Protein AF-A0A0S4KF85-F1 (afdb_monomer_lite)

Radius of gyration: 30.68 Å; chains: 1; bounding box: 67×36×88 Å

Structure (mmCIF, N/CA/C/O backbone):
data_AF-A0A0S4KF85-F1
#
_entry.id   AF-A0A0S4KF85-F1
#
loop_
_atom_site.group_PDB
_atom_site.id
_atom_site.type_symbol
_atom_site.label_atom_id
_atom_site.label_alt_id
_atom_site.label_comp_id
_atom_site.label_asym_id
_atom_site.label_entity_id
_atom_site.label_seq_id
_atom_site.pdbx_PDB_ins_code
_atom_site.Cartn_x
_atom_site.Cartn_y
_atom_site.Cartn_z
_atom_site.occupancy
_atom_site.B_iso_or_equiv
_atom_site.auth_seq_id
_atom_site.auth_comp_id
_atom_site.auth_asym_id
_atom_site.auth_atom_id
_atom_site.pdbx_PDB_model_num
ATOM 1 N N . MET A 1 1 ? 12.797 -5.123 -48.289 1.00 37.22 1 MET A N 1
ATOM 2 C CA . MET A 1 1 ? 12.127 -5.085 -46.973 1.00 37.22 1 MET A CA 1
ATOM 3 C C . MET A 1 1 ? 12.185 -3.649 -46.486 1.00 37.22 1 MET A C 1
ATOM 5 O O . MET A 1 1 ? 13.259 -3.189 -46.130 1.00 37.22 1 MET A O 1
ATOM 9 N N . SER A 1 2 ? 11.091 -2.901 -46.620 1.00 39.62 2 SER A N 1
ATOM 10 C CA . SER A 1 2 ? 11.011 -1.505 -46.186 1.00 39.62 2 SER A CA 1
ATOM 11 C C . SER A 1 2 ? 11.044 -1.453 -44.661 1.00 39.62 2 SER A C 1
ATOM 13 O O . SER A 1 2 ? 10.209 -2.074 -44.006 1.00 39.62 2 SER A O 1
ATOM 15 N N . HIS A 1 3 ? 12.027 -0.744 -44.111 1.00 45.38 3 HIS A N 1
ATOM 16 C CA . HIS A 1 3 ? 12.089 -0.413 -42.694 1.00 45.38 3 HIS A CA 1
ATOM 17 C C . HIS A 1 3 ? 10.798 0.318 -42.310 1.00 45.38 3 HIS A C 1
ATOM 19 O O . HIS A 1 3 ? 10.559 1.432 -42.766 1.00 45.38 3 HIS A O 1
ATOM 25 N N . ALA A 1 4 ? 9.945 -0.334 -41.520 1.00 43.75 4 ALA A N 1
ATOM 26 C CA . ALA A 1 4 ? 8.797 0.309 -40.908 1.00 43.75 4 ALA A CA 1
ATOM 27 C C . ALA A 1 4 ? 9.325 1.319 -39.882 1.00 43.75 4 ALA A C 1
ATOM 29 O O . ALA A 1 4 ? 9.790 0.940 -38.806 1.00 43.75 4 ALA A O 1
ATOM 30 N N . THR A 1 5 ? 9.301 2.601 -40.229 1.00 47.00 5 THR A N 1
ATOM 31 C CA . THR A 1 5 ? 9.350 3.676 -39.242 1.00 47.00 5 THR A CA 1
ATOM 32 C C . THR A 1 5 ? 8.023 3.613 -38.503 1.00 47.00 5 THR A C 1
ATOM 34 O O . THR A 1 5 ? 7.008 4.066 -39.021 1.00 47.00 5 THR A O 1
ATOM 37 N N . SER A 1 6 ? 8.005 2.943 -37.350 1.00 55.81 6 SER A N 1
ATOM 38 C CA . SER A 1 6 ? 6.876 3.056 -36.433 1.00 55.81 6 SER A CA 1
ATOM 39 C C . SER A 1 6 ? 6.704 4.538 -36.118 1.00 55.81 6 SER A C 1
ATOM 41 O O . SER A 1 6 ? 7.662 5.202 -35.721 1.00 55.81 6 SER A O 1
ATOM 43 N N . ASP A 1 7 ? 5.513 5.070 -36.374 1.00 59.16 7 ASP A N 1
ATOM 44 C CA . ASP A 1 7 ? 5.154 6.418 -35.964 1.00 59.16 7 ASP A CA 1
ATOM 45 C C . ASP A 1 7 ? 5.290 6.472 -34.440 1.00 59.16 7 ASP A C 1
ATOM 47 O O . ASP A 1 7 ? 4.491 5.889 -33.706 1.00 59.16 7 ASP A O 1
ATOM 51 N N . LEU A 1 8 ? 6.375 7.084 -33.960 1.00 64.81 8 LEU A N 1
ATOM 52 C CA . LEU A 1 8 ? 6.656 7.239 -32.538 1.00 64.81 8 LEU A CA 1
ATOM 53 C C . LEU A 1 8 ? 5.681 8.278 -31.964 1.00 64.81 8 LEU A C 1
ATOM 55 O O . LEU A 1 8 ? 6.020 9.446 -31.773 1.00 64.81 8 LEU A O 1
ATOM 59 N N . GLU A 1 9 ? 4.439 7.865 -31.734 1.00 80.88 9 GLU A N 1
ATOM 60 C CA . GLU A 1 9 ? 3.414 8.695 -31.114 1.00 80.88 9 GLU A CA 1
ATOM 61 C C . GLU A 1 9 ? 3.705 8.802 -29.610 1.00 80.88 9 GLU A C 1
ATOM 63 O O . GLU A 1 9 ? 3.583 7.835 -28.853 1.00 80.88 9 GLU A O 1
ATOM 68 N N . PHE A 1 10 ? 4.104 9.993 -29.162 1.00 82.81 10 PHE A N 1
ATOM 69 C CA . PHE A 1 10 ? 4.322 10.301 -27.749 1.00 82.81 10 PHE A CA 1
ATOM 70 C C . PHE A 1 10 ? 3.161 11.118 -27.180 1.00 82.81 10 PHE A C 1
ATOM 72 O O . PHE A 1 10 ? 2.720 12.100 -27.773 1.00 82.81 10 PHE A O 1
ATOM 79 N N . PHE A 1 11 ? 2.720 10.760 -25.978 1.00 83.06 11 PHE A N 1
ATOM 80 C CA . PHE A 1 11 ? 1.716 11.489 -25.210 1.00 83.06 11 PHE A CA 1
ATOM 81 C C . PHE A 1 11 ? 2.340 12.091 -23.955 1.00 83.06 11 PHE A C 1
ATOM 83 O O . PHE A 1 11 ? 3.142 11.453 -23.272 1.00 83.06 11 PHE A O 1
ATOM 90 N N . MET A 1 12 ? 1.945 13.317 -23.619 1.00 86.50 12 MET A N 1
ATOM 91 C CA . MET A 1 12 ? 2.332 13.944 -22.358 1.00 86.50 12 MET A CA 1
ATOM 92 C C . MET A 1 12 ? 1.411 13.468 -21.232 1.00 86.50 12 MET A C 1
ATOM 94 O O . MET A 1 12 ? 0.184 13.515 -21.344 1.00 86.50 12 MET A O 1
ATOM 98 N N . CYS A 1 13 ? 1.997 13.011 -20.130 1.00 88.06 13 CYS A N 1
ATOM 99 C CA . CYS A 1 13 ? 1.251 12.721 -18.912 1.00 88.06 13 CYS A CA 1
ATOM 100 C C . CYS A 1 13 ? 0.835 14.031 -18.226 1.00 88.06 13 CYS A C 1
ATOM 102 O O . CYS A 1 13 ? 1.673 14.881 -17.938 1.00 88.06 13 CYS A O 1
ATOM 104 N N . ASP A 1 14 ? -0.450 14.188 -17.927 1.00 87.31 14 ASP A N 1
ATOM 105 C CA . ASP A 1 14 ? -1.024 15.342 -17.227 1.00 87.31 14 ASP A CA 1
ATOM 106 C C . ASP A 1 14 ? -0.503 15.478 -15.786 1.00 87.31 14 ASP A C 1
ATOM 108 O O . ASP A 1 14 ? -0.258 16.592 -15.315 1.00 87.31 14 ASP A O 1
ATOM 112 N N . MET A 1 15 ? -0.265 14.345 -15.117 1.00 83.19 15 MET A N 1
ATOM 113 C CA . MET A 1 15 ? 0.142 14.293 -13.708 1.00 83.19 15 MET A CA 1
ATOM 114 C C . MET A 1 15 ? 1.635 14.548 -13.468 1.00 83.19 15 MET A C 1
ATOM 116 O O . MET A 1 15 ? 1.993 15.159 -12.464 1.00 83.19 15 MET A O 1
ATOM 120 N N . CYS A 1 16 ? 2.520 14.066 -14.349 1.00 86.06 16 CYS A N 1
ATOM 121 C CA . CYS A 1 16 ? 3.973 14.226 -14.175 1.00 86.06 16 CYS A CA 1
ATOM 122 C C . CYS A 1 16 ? 4.684 14.978 -15.303 1.00 86.06 16 CYS A C 1
ATOM 124 O O . CYS A 1 16 ? 5.894 15.165 -15.226 1.00 86.06 16 CYS A O 1
ATOM 126 N N . ARG A 1 17 ? 3.957 15.403 -16.345 1.00 86.50 17 ARG A N 1
ATOM 127 C CA . ARG A 1 17 ? 4.466 16.178 -17.493 1.00 86.50 17 ARG A CA 1
ATOM 128 C C . ARG A 1 17 ? 5.589 15.507 -18.294 1.00 86.50 17 ARG A C 1
ATOM 130 O O . ARG A 1 17 ? 6.225 16.156 -19.118 1.00 86.50 17 ARG A O 1
ATOM 137 N N . VAL A 1 18 ? 5.795 14.203 -18.111 1.00 86.62 18 VAL A N 1
ATOM 138 C CA . VAL A 1 18 ? 6.735 13.399 -18.903 1.00 86.62 18 VAL A CA 1
ATOM 139 C C . VAL A 1 18 ? 6.068 12.951 -20.204 1.00 86.62 18 VAL A C 1
ATOM 141 O O . VAL A 1 18 ? 4.891 12.582 -20.207 1.00 86.62 18 VAL A O 1
ATOM 144 N N . TYR A 1 19 ? 6.825 12.969 -21.302 1.00 86.88 19 TYR A N 1
ATOM 145 C CA . TYR A 1 19 ? 6.412 12.385 -22.577 1.00 86.88 19 TYR A CA 1
ATOM 146 C C . TYR A 1 19 ? 6.661 10.881 -22.582 1.00 86.88 19 TYR A C 1
ATOM 148 O O . TYR A 1 19 ? 7.752 10.415 -22.256 1.00 86.88 19 TYR A O 1
ATOM 156 N N . VAL A 1 20 ? 5.639 10.120 -22.953 1.00 86.25 20 VAL A N 1
ATOM 157 C CA . VAL A 1 20 ? 5.633 8.661 -22.882 1.00 86.25 20 VAL A CA 1
ATOM 158 C C . VAL A 1 20 ? 5.070 8.110 -24.190 1.00 86.25 20 VAL A C 1
ATOM 160 O O . VAL A 1 20 ? 4.103 8.653 -24.718 1.00 86.25 20 VAL A O 1
ATOM 163 N N . HIS A 1 21 ? 5.672 7.049 -24.730 1.00 88.50 21 HIS A N 1
ATOM 164 C CA . HIS A 1 21 ? 5.196 6.428 -25.970 1.00 88.50 21 HIS A CA 1
ATOM 165 C C . HIS A 1 21 ? 3.762 5.900 -25.811 1.00 88.50 21 HIS A C 1
ATOM 167 O O . HIS A 1 21 ? 3.385 5.440 -24.728 1.00 88.50 21 HIS A O 1
ATOM 173 N N . ARG A 1 22 ? 2.970 5.922 -26.886 1.00 83.00 22 ARG A N 1
ATOM 174 C CA . ARG A 1 22 ? 1.566 5.485 -26.900 1.00 83.00 22 ARG A CA 1
ATOM 175 C C . ARG A 1 22 ? 1.354 4.118 -26.256 1.00 83.00 22 ARG A C 1
ATOM 177 O O . ARG A 1 22 ? 0.468 3.976 -25.415 1.00 83.00 22 ARG A O 1
ATOM 184 N N . ASP A 1 23 ? 2.206 3.154 -26.588 1.00 85.19 23 ASP A N 1
ATOM 185 C CA . ASP A 1 23 ? 2.078 1.763 -26.127 1.00 85.19 23 ASP A CA 1
ATOM 186 C C . ASP A 1 23 ? 2.161 1.612 -24.605 1.00 85.19 23 ASP A C 1
ATOM 188 O O . ASP A 1 23 ? 1.565 0.707 -24.022 1.00 85.19 23 ASP A O 1
ATOM 192 N N . ILE A 1 24 ? 2.888 2.512 -23.941 1.00 86.56 24 ILE A N 1
ATOM 193 C CA . ILE A 1 24 ? 3.110 2.473 -22.491 1.00 86.56 24 ILE A CA 1
ATOM 194 C C . ILE A 1 24 ? 2.381 3.600 -21.749 1.00 86.56 24 ILE A C 1
ATOM 196 O O . ILE A 1 24 ? 2.347 3.588 -20.519 1.00 86.56 24 ILE A O 1
ATOM 200 N N . TYR A 1 25 ? 1.735 4.531 -22.459 1.00 85.44 25 TYR A N 1
ATOM 201 C CA . TYR A 1 25 ? 1.031 5.671 -21.868 1.00 85.44 25 TYR A CA 1
ATOM 202 C C . TYR A 1 25 ? -0.098 5.243 -20.923 1.00 85.44 25 TYR A C 1
ATOM 204 O O . TYR A 1 25 ? -0.185 5.736 -19.799 1.00 85.44 25 TYR A O 1
ATOM 212 N N . CYS A 1 26 ? -0.935 4.285 -21.331 1.00 86.31 26 CYS A N 1
ATOM 213 C CA . CYS A 1 26 ? -2.041 3.795 -20.501 1.00 86.31 26 CYS A CA 1
ATOM 214 C C . CYS A 1 26 ? -1.551 3.165 -19.190 1.00 86.31 26 CYS A C 1
ATOM 216 O O . CYS A 1 26 ? -2.132 3.409 -18.132 1.00 86.31 26 CYS A O 1
ATOM 218 N N . ASN A 1 27 ? -0.473 2.380 -19.250 1.00 86.50 27 ASN A N 1
ATOM 219 C CA . ASN A 1 27 ? 0.124 1.760 -18.067 1.00 86.50 27 ASN A CA 1
ATOM 220 C C . ASN A 1 27 ? 0.774 2.817 -17.174 1.00 86.50 27 ASN A C 1
ATOM 222 O O . ASN A 1 27 ? 0.498 2.863 -15.976 1.00 86.50 27 ASN A O 1
ATOM 226 N N . HIS A 1 28 ? 1.543 3.731 -17.770 1.00 87.50 28 HIS A N 1
ATOM 227 C CA . HIS A 1 28 ? 2.121 4.864 -17.065 1.00 87.50 28 HIS A CA 1
ATOM 228 C C . HIS A 1 28 ? 1.048 5.679 -16.337 1.00 87.50 28 HIS A C 1
ATOM 230 O O . HIS A 1 28 ? 1.203 5.957 -15.156 1.00 87.50 28 HIS A O 1
ATOM 236 N N . ARG A 1 29 ? -0.067 6.025 -16.993 1.00 85.44 29 ARG A N 1
ATOM 237 C CA . ARG A 1 29 ? -1.141 6.828 -16.390 1.00 85.44 29 ARG A CA 1
ATOM 238 C C . ARG A 1 29 ? -1.820 6.128 -15.211 1.00 85.44 29 ARG A C 1
ATOM 240 O O . ARG A 1 29 ? -2.213 6.801 -14.268 1.00 85.44 29 ARG A O 1
ATOM 247 N N . ARG A 1 30 ? -1.946 4.797 -15.239 1.00 86.12 30 ARG A N 1
ATOM 248 C CA . ARG A 1 30 ? -2.507 4.016 -14.118 1.00 86.12 30 ARG A CA 1
ATOM 249 C C . ARG A 1 30 ? -1.589 3.990 -12.897 1.00 86.12 30 ARG A C 1
ATOM 251 O O . ARG A 1 30 ? -2.079 3.921 -11.775 1.00 86.12 30 ARG A O 1
ATOM 258 N N . GLU A 1 31 ? -0.278 4.011 -13.113 1.00 84.94 31 GLU A N 1
ATOM 259 C CA . GLU A 1 31 ? 0.718 3.906 -12.039 1.00 84.94 31 GLU A CA 1
ATOM 260 C C . GLU A 1 31 ? 1.303 5.253 -11.610 1.00 84.94 31 GLU A C 1
ATOM 262 O O . GLU A 1 31 ? 1.914 5.356 -10.545 1.00 84.94 31 GLU A O 1
ATOM 267 N N . CYS A 1 32 ? 1.146 6.289 -12.429 1.00 85.44 32 CYS A N 1
ATOM 268 C CA . CYS A 1 32 ? 1.667 7.609 -12.146 1.00 85.44 32 CYS A CA 1
ATOM 269 C C . CYS A 1 32 ? 0.879 8.240 -10.995 1.00 85.44 32 CYS A C 1
ATOM 271 O O . CYS A 1 32 ? -0.347 8.255 -10.977 1.00 85.44 32 CYS A O 1
ATOM 273 N N . LYS A 1 33 ? 1.617 8.750 -10.012 1.00 85.25 33 LYS A N 1
ATOM 274 C CA . LYS A 1 33 ? 1.067 9.362 -8.802 1.00 85.25 33 LYS A CA 1
ATOM 275 C C . LYS A 1 33 ? 1.191 10.890 -8.786 1.00 85.25 33 LYS A C 1
ATOM 277 O O . LYS A 1 33 ? 0.701 11.525 -7.860 1.00 85.25 33 LYS A O 1
ATOM 282 N N . GLY A 1 34 ? 1.811 11.470 -9.816 1.00 82.88 34 GLY A N 1
ATOM 283 C CA . GLY A 1 34 ? 2.165 12.890 -9.886 1.00 82.88 34 GLY A CA 1
ATOM 284 C C . GLY A 1 34 ? 3.578 13.187 -9.374 1.00 82.88 34 GLY A C 1
ATOM 285 O O . GLY A 1 34 ? 4.229 12.318 -8.795 1.00 82.88 34 GLY A O 1
ATOM 286 N N . LEU A 1 35 ? 4.062 14.403 -9.647 1.00 78.12 35 LEU A N 1
ATOM 287 C CA . LEU A 1 35 ? 5.397 14.874 -9.237 1.00 78.12 35 LEU A CA 1
ATOM 288 C C . LEU A 1 35 ? 5.518 15.050 -7.716 1.00 78.12 35 LEU A C 1
ATOM 290 O O . LEU A 1 35 ? 6.546 14.693 -7.151 1.00 78.12 35 LEU A O 1
ATOM 294 N N . ASP A 1 36 ? 4.450 15.511 -7.062 1.00 76.25 36 ASP A N 1
ATOM 295 C CA . ASP A 1 36 ? 4.432 15.817 -5.622 1.00 76.25 36 ASP A CA 1
ATOM 296 C C . ASP A 1 36 ? 3.798 14.707 -4.771 1.00 76.25 36 ASP A C 1
ATOM 298 O O . ASP A 1 36 ? 3.357 14.932 -3.639 1.00 76.25 36 ASP A O 1
ATOM 302 N N . SER A 1 37 ? 3.695 13.492 -5.316 1.00 76.62 37 SER A N 1
ATOM 303 C CA . SER A 1 37 ? 3.099 12.399 -4.560 1.00 76.62 37 SER A CA 1
ATOM 304 C C . SER A 1 37 ? 3.988 11.970 -3.404 1.00 76.62 37 SER A C 1
ATOM 306 O O . SER A 1 37 ? 5.178 11.718 -3.573 1.00 76.62 37 SER A O 1
ATOM 308 N N . LYS A 1 38 ? 3.376 11.802 -2.232 1.00 74.88 38 LYS A N 1
ATOM 309 C CA . LYS A 1 38 ? 3.995 11.127 -1.083 1.00 74.88 38 LYS A CA 1
ATOM 310 C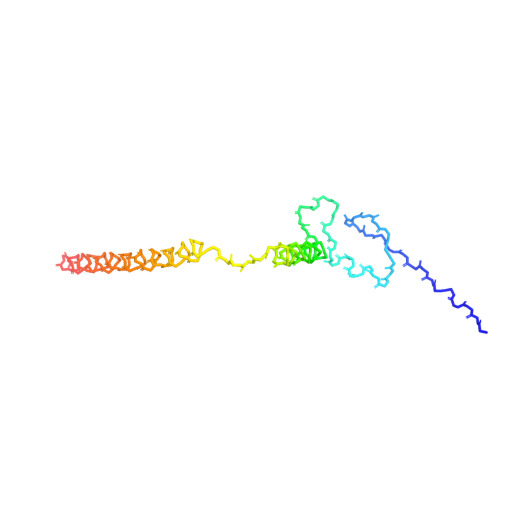 C . LYS A 1 38 ? 3.784 9.610 -1.123 1.00 74.88 38 LYS A C 1
ATOM 312 O O . LYS A 1 38 ? 4.270 8.903 -0.245 1.00 74.88 38 LYS A O 1
ATOM 317 N N . GLU A 1 39 ? 3.031 9.117 -2.106 1.00 77.00 39 GLU A N 1
ATOM 318 C CA . GLU A 1 39 ? 2.763 7.696 -2.286 1.00 77.00 39 GLU A CA 1
ATOM 319 C C . GLU A 1 39 ? 3.817 7.063 -3.190 1.00 77.00 39 GLU A C 1
ATOM 321 O O . GLU A 1 39 ? 4.098 7.550 -4.285 1.00 77.00 39 GLU A O 1
ATOM 326 N N . LEU A 1 40 ? 4.358 5.930 -2.748 1.00 72.81 40 LEU A N 1
ATOM 327 C CA . LEU A 1 40 ? 5.278 5.137 -3.553 1.00 72.81 40 LEU A CA 1
ATOM 328 C C . LEU A 1 40 ? 4.537 4.489 -4.724 1.00 72.81 40 LEU A C 1
ATOM 330 O O . LEU A 1 40 ? 3.449 3.922 -4.567 1.00 72.81 40 LEU A O 1
ATOM 334 N N . LYS A 1 41 ? 5.154 4.512 -5.905 1.00 78.69 41 LYS A N 1
ATOM 335 C CA . LYS A 1 41 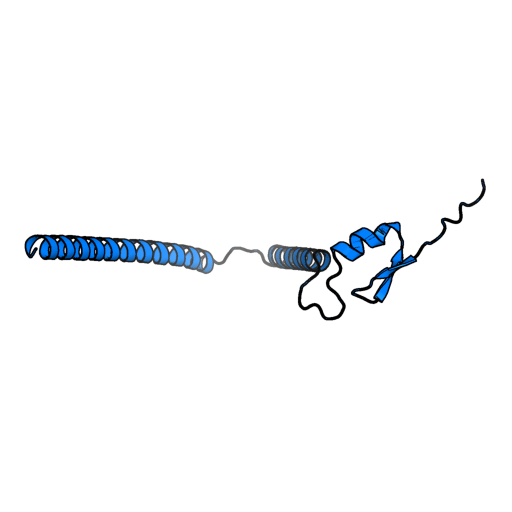? 4.645 3.768 -7.059 1.00 78.69 41 LYS A CA 1
ATOM 336 C C . LYS A 1 41 ? 4.796 2.273 -6.812 1.00 78.69 41 LYS A C 1
ATOM 338 O O . LYS A 1 41 ? 5.727 1.819 -6.150 1.00 78.69 41 LYS A O 1
ATOM 343 N N . LYS A 1 42 ? 3.925 1.470 -7.424 1.00 75.25 42 LYS A N 1
ATOM 344 C CA . LYS A 1 42 ? 3.965 0.003 -7.296 1.00 75.25 42 LYS A CA 1
ATOM 345 C C . LYS A 1 42 ? 5.326 -0.583 -7.699 1.00 75.25 42 LYS A C 1
ATOM 347 O O . LYS A 1 42 ? 5.832 -1.472 -7.022 1.00 75.25 42 LYS A O 1
ATOM 352 N N . GLY A 1 43 ? 5.942 -0.050 -8.757 1.00 72.62 43 GLY A N 1
ATOM 353 C CA . GLY A 1 43 ? 7.294 -0.434 -9.172 1.00 72.62 43 GLY A CA 1
ATOM 354 C C . GLY A 1 43 ? 8.368 -0.112 -8.126 1.00 72.62 43 GLY A C 1
ATOM 355 O O . GLY A 1 43 ? 9.256 -0.926 -7.896 1.00 72.62 43 GLY A O 1
ATOM 356 N N . GLU A 1 44 ? 8.253 1.022 -7.436 1.00 74.81 44 GLU A N 1
ATOM 357 C CA . GLU A 1 44 ? 9.183 1.431 -6.374 1.00 74.81 44 GLU A CA 1
ATOM 358 C C . GLU A 1 44 ? 9.014 0.558 -5.126 1.00 74.81 44 GLU A C 1
ATOM 360 O O . GLU A 1 44 ? 10.004 0.118 -4.548 1.00 74.81 44 GLU A O 1
ATOM 365 N N . VAL A 1 45 ? 7.774 0.221 -4.756 1.00 81.38 45 VAL A N 1
ATOM 366 C CA . VAL A 1 45 ? 7.484 -0.734 -3.673 1.00 81.38 45 VAL A CA 1
ATOM 367 C C . VAL A 1 45 ? 8.068 -2.112 -3.985 1.00 81.38 45 VAL A C 1
ATOM 369 O O . VAL A 1 45 ? 8.687 -2.726 -3.117 1.00 81.38 45 VAL A O 1
ATOM 372 N N . ASN A 1 46 ? 7.925 -2.590 -5.224 1.00 76.62 46 ASN A N 1
ATOM 373 C CA . ASN A 1 46 ? 8.495 -3.868 -5.648 1.00 76.62 46 ASN A CA 1
ATOM 374 C C . ASN A 1 46 ? 10.029 -3.844 -5.625 1.00 76.62 46 ASN A C 1
ATOM 376 O O . ASN A 1 46 ? 10.643 -4.779 -5.116 1.00 76.62 46 ASN A O 1
ATOM 380 N N . ALA A 1 47 ? 10.649 -2.765 -6.112 1.00 77.31 47 ALA A N 1
ATOM 381 C CA . ALA A 1 47 ? 12.100 -2.598 -6.085 1.00 77.31 47 ALA A CA 1
ATOM 382 C C . ALA A 1 47 ? 12.642 -2.545 -4.646 1.00 77.31 47 ALA A C 1
ATOM 384 O O . ALA A 1 47 ? 13.642 -3.193 -4.335 1.00 77.31 47 ALA A O 1
ATOM 385 N N . LEU A 1 48 ? 11.953 -1.835 -3.747 1.00 80.44 48 LEU A N 1
ATOM 386 C CA . LEU A 1 48 ? 12.279 -1.807 -2.321 1.00 80.44 48 LEU A CA 1
ATOM 387 C C . LEU A 1 48 ? 12.107 -3.185 -1.680 1.00 80.44 48 LEU A C 1
ATOM 389 O O . LEU A 1 48 ? 12.985 -3.627 -0.944 1.00 80.44 48 LEU A O 1
ATOM 393 N N . SER A 1 49 ? 11.020 -3.893 -1.985 1.00 78.75 49 SER A N 1
ATOM 394 C CA . SER A 1 49 ? 10.782 -5.253 -1.494 1.00 78.75 49 SER A CA 1
ATOM 395 C C . SER A 1 49 ? 11.881 -6.218 -1.946 1.00 78.75 49 SER A C 1
ATOM 397 O O . SER A 1 49 ? 12.397 -6.996 -1.143 1.00 78.75 49 SER A O 1
ATOM 399 N N . GLU A 1 50 ? 12.314 -6.128 -3.203 1.00 81.88 50 GLU A N 1
ATOM 400 C CA . GLU A 1 50 ? 13.397 -6.951 -3.731 1.00 81.88 50 GLU A CA 1
ATOM 401 C C . GLU A 1 50 ? 14.750 -6.592 -3.102 1.00 81.88 50 GLU A C 1
ATOM 403 O O . GLU A 1 50 ? 15.515 -7.490 -2.741 1.00 81.88 50 GLU A O 1
ATOM 408 N N . ALA A 1 51 ? 15.037 -5.300 -2.920 1.00 77.44 51 ALA A N 1
ATOM 409 C CA . ALA A 1 51 ? 16.243 -4.826 -2.249 1.00 77.44 51 ALA A CA 1
ATOM 410 C C . ALA A 1 51 ? 16.298 -5.302 -0.789 1.00 77.44 51 ALA A C 1
ATOM 412 O O . ALA A 1 51 ? 17.320 -5.840 -0.366 1.00 77.44 51 ALA A O 1
ATOM 413 N N . ILE A 1 52 ? 15.186 -5.204 -0.052 1.00 78.31 52 ILE A N 1
ATOM 414 C CA . ILE A 1 52 ? 15.049 -5.739 1.310 1.00 78.31 52 ILE A CA 1
ATOM 415 C C . ILE A 1 52 ? 15.219 -7.262 1.305 1.00 78.31 52 ILE A C 1
ATOM 417 O O . ILE A 1 52 ? 15.959 -7.816 2.112 1.00 78.31 52 ILE A O 1
ATOM 421 N N . GLY A 1 53 ? 14.602 -7.970 0.359 1.00 72.38 53 GLY A N 1
ATOM 422 C CA . GLY A 1 53 ? 14.765 -9.416 0.227 1.00 72.38 53 GLY A CA 1
ATOM 423 C C . GLY A 1 53 ? 16.208 -9.829 -0.086 1.00 72.38 53 GLY A C 1
ATOM 424 O O . GLY A 1 53 ? 16.654 -10.894 0.340 1.00 72.38 53 GLY A O 1
ATOM 425 N N . LYS A 1 54 ? 16.963 -9.016 -0.832 1.00 71.62 54 LYS A N 1
ATOM 426 C CA . LYS A 1 54 ? 18.388 -9.244 -1.121 1.00 71.62 54 LYS A CA 1
ATOM 427 C C . LYS A 1 54 ? 19.268 -8.937 0.087 1.00 71.62 54 LYS A C 1
ATOM 429 O O . LYS A 1 54 ? 20.154 -9.735 0.371 1.00 71.62 54 LYS A O 1
ATOM 434 N N . THR A 1 55 ? 19.011 -7.862 0.833 1.00 60.41 55 THR A N 1
ATOM 435 C CA . THR A 1 55 ? 19.764 -7.554 2.061 1.00 60.41 55 THR A CA 1
ATOM 436 C C . THR A 1 55 ? 19.480 -8.565 3.165 1.00 60.41 55 THR A C 1
ATOM 438 O O . THR A 1 55 ? 20.425 -9.039 3.784 1.00 60.41 55 THR A O 1
ATOM 441 N N . CYS A 1 56 ? 18.228 -8.995 3.348 1.00 57.97 56 CYS A N 1
ATOM 442 C CA . CYS A 1 56 ? 17.877 -10.089 4.257 1.00 57.97 56 CYS A CA 1
ATOM 443 C C . CYS A 1 56 ? 18.540 -11.415 3.853 1.00 57.97 56 CYS A C 1
ATOM 445 O O . CYS A 1 56 ? 19.014 -12.153 4.711 1.00 57.97 56 CYS A O 1
ATOM 447 N N . ARG A 1 57 ? 18.623 -11.731 2.554 1.00 57.84 57 ARG A N 1
ATOM 448 C CA . ARG A 1 57 ? 19.351 -12.924 2.082 1.00 57.84 57 ARG A CA 1
ATOM 449 C C . ARG A 1 57 ? 20.863 -12.793 2.260 1.00 57.84 57 ARG A C 1
ATOM 451 O O . ARG A 1 57 ? 21.503 -13.761 2.650 1.00 57.84 57 ARG A O 1
ATOM 458 N N . ALA A 1 58 ? 21.429 -11.610 2.038 1.00 54.75 58 ALA A N 1
ATOM 459 C CA . ALA A 1 58 ? 22.849 -11.347 2.249 1.00 54.75 58 ALA A CA 1
ATOM 460 C C . ALA A 1 58 ? 23.237 -11.399 3.736 1.00 54.75 58 ALA A C 1
ATOM 462 O O . ALA A 1 58 ? 24.293 -11.930 4.065 1.00 54.75 58 ALA A O 1
ATOM 463 N N . THR A 1 59 ? 22.383 -10.930 4.652 1.00 53.72 59 THR A N 1
ATOM 464 C CA . THR A 1 59 ? 22.604 -11.099 6.098 1.00 53.72 59 THR A CA 1
ATOM 465 C C . THR A 1 59 ? 22.432 -12.550 6.549 1.00 53.72 59 THR A C 1
ATOM 467 O O . THR A 1 59 ? 23.152 -12.976 7.445 1.00 53.72 59 THR A O 1
ATOM 470 N N . HIS A 1 60 ? 21.559 -13.332 5.903 1.00 50.56 60 HIS A N 1
ATOM 471 C CA . HIS A 1 60 ? 21.440 -14.779 6.133 1.00 50.56 60 HIS A CA 1
ATOM 472 C C . HIS A 1 60 ? 22.594 -15.614 5.554 1.00 50.56 60 HIS A C 1
ATOM 474 O O . HIS A 1 60 ? 22.859 -16.698 6.061 1.00 50.56 60 HIS A O 1
ATOM 480 N N . LEU A 1 61 ? 23.266 -15.145 4.498 1.00 52.34 61 LEU A N 1
ATOM 481 C CA . LEU A 1 61 ? 24.404 -15.844 3.885 1.00 52.34 61 LEU A CA 1
ATOM 482 C C . LEU A 1 61 ? 25.747 -15.450 4.518 1.00 52.34 61 LEU A C 1
ATOM 484 O O . LEU A 1 61 ? 26.621 -16.299 4.654 1.00 52.34 61 LEU A O 1
ATOM 488 N N . ASN A 1 62 ? 25.904 -14.192 4.948 1.00 48.66 62 ASN A N 1
ATOM 489 C CA . ASN A 1 62 ? 27.121 -13.712 5.621 1.00 48.66 62 ASN A CA 1
ATOM 490 C C . ASN A 1 62 ? 27.088 -13.902 7.143 1.00 48.66 62 ASN A C 1
ATOM 492 O O . ASN A 1 62 ? 28.125 -13.854 7.799 1.00 48.66 62 ASN A O 1
ATOM 496 N N . GLY A 1 63 ? 25.905 -14.107 7.717 1.00 45.50 63 GLY A N 1
ATOM 497 C CA . GLY A 1 63 ? 25.741 -14.551 9.086 1.00 45.50 63 GLY A CA 1
ATOM 498 C C . GLY A 1 63 ? 25.378 -16.021 9.069 1.00 45.50 63 GLY A C 1
ATOM 499 O O . GLY A 1 63 ? 24.262 -16.361 8.698 1.00 45.50 63 GLY A O 1
ATOM 500 N N . ALA A 1 64 ? 26.280 -16.884 9.532 1.00 50.28 64 ALA A N 1
ATOM 501 C CA . ALA A 1 64 ? 25.886 -18.160 10.102 1.00 50.28 64 ALA A CA 1
ATOM 502 C C . ALA A 1 64 ? 24.789 -17.894 11.148 1.00 50.28 64 ALA A C 1
ATOM 504 O O . ALA A 1 64 ? 25.077 -17.599 12.305 1.00 50.28 64 ALA A O 1
ATOM 505 N N . THR A 1 65 ? 23.516 -17.931 10.754 1.00 50.38 65 THR A N 1
ATOM 506 C CA . THR A 1 65 ? 22.407 -17.763 11.688 1.00 50.38 65 THR A CA 1
ATOM 507 C C . THR A 1 65 ? 22.136 -19.106 12.341 1.00 50.38 65 THR A C 1
ATOM 509 O O . THR A 1 65 ? 21.077 -19.703 12.171 1.00 50.38 65 THR A O 1
ATOM 512 N N . ALA A 1 66 ? 23.088 -19.538 13.170 1.00 50.09 66 ALA A N 1
ATOM 513 C CA . ALA A 1 66 ? 22.697 -19.956 14.500 1.00 50.09 66 ALA A CA 1
ATOM 514 C C . ALA A 1 66 ? 21.899 -18.776 15.063 1.00 50.09 66 ALA A C 1
ATOM 516 O O . ALA A 1 66 ? 22.461 -17.742 15.423 1.00 50.09 66 ALA A O 1
ATOM 517 N N . VAL A 1 67 ? 20.568 -18.859 15.018 1.00 50.06 67 VAL A N 1
ATOM 518 C CA . VAL A 1 67 ? 19.751 -17.918 15.779 1.00 50.06 67 VAL A CA 1
ATOM 519 C C . VAL A 1 67 ? 20.260 -18.046 17.216 1.00 50.06 67 VAL A C 1
ATOM 521 O O . VAL A 1 67 ? 20.251 -19.166 17.730 1.00 50.06 67 VAL A O 1
ATOM 524 N N . PRO A 1 68 ? 20.758 -16.973 17.861 1.00 51.62 68 PRO A N 1
ATOM 525 C CA . PRO A 1 68 ? 21.185 -17.082 19.246 1.00 51.62 68 PRO A CA 1
ATOM 526 C C . PRO A 1 68 ? 19.984 -17.618 20.021 1.00 51.62 68 PRO A C 1
ATOM 528 O O . PRO A 1 68 ? 18.910 -17.017 19.925 1.00 51.62 68 PRO A O 1
ATOM 531 N N . LEU A 1 69 ? 20.124 -18.747 20.724 1.00 54.38 69 LEU A N 1
ATOM 532 C CA . LEU A 1 69 ? 19.035 -19.389 21.481 1.00 54.38 69 LEU A CA 1
ATOM 533 C C . LEU A 1 69 ? 18.235 -18.357 22.299 1.00 54.38 69 LEU A C 1
ATOM 535 O O . LEU A 1 69 ? 17.007 -18.342 22.249 1.00 54.38 69 LEU A O 1
ATOM 539 N N . GLN A 1 70 ? 18.936 -17.366 22.856 1.00 51.72 70 GLN A N 1
ATOM 540 C CA . GLN A 1 70 ? 18.380 -16.212 23.568 1.00 51.72 70 GLN A CA 1
ATOM 541 C C . GLN A 1 70 ? 17.297 -15.418 22.808 1.00 51.72 70 GLN A C 1
ATOM 543 O O . GLN A 1 70 ? 16.406 -14.844 23.430 1.00 51.72 70 GLN A O 1
ATOM 548 N N . ARG A 1 71 ? 17.343 -15.320 21.471 1.00 48.19 71 ARG A N 1
ATOM 549 C CA . ARG A 1 71 ? 16.336 -14.586 20.677 1.00 48.19 71 ARG A CA 1
ATOM 550 C C . 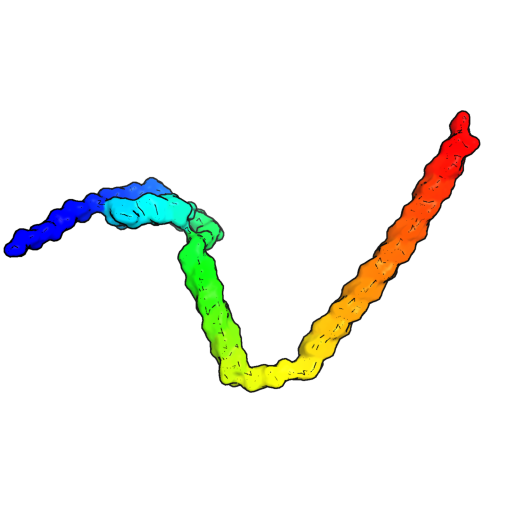ARG A 1 71 ? 15.087 -15.430 20.415 1.00 48.19 71 ARG A C 1
ATOM 552 O O . ARG A 1 71 ? 13.990 -14.878 20.396 1.00 48.19 71 ARG A O 1
ATOM 559 N N . VAL A 1 72 ? 15.238 -16.744 20.246 1.00 54.41 72 VAL A N 1
ATOM 560 C CA . VAL A 1 72 ? 14.103 -17.678 20.115 1.00 54.41 72 VAL A CA 1
ATOM 561 C C . VAL A 1 72 ? 13.389 -17.829 21.456 1.00 54.41 72 VAL A C 1
ATOM 563 O O . VAL A 1 72 ? 12.162 -17.766 21.499 1.00 54.41 72 VAL A O 1
ATOM 566 N N . GLU A 1 73 ? 14.149 -17.926 22.547 1.00 53.88 73 GLU A N 1
ATOM 567 C CA . GLU A 1 73 ? 13.634 -17.935 23.920 1.00 53.88 73 GLU A CA 1
ATOM 568 C C . GLU A 1 73 ? 12.813 -16.676 24.204 1.00 53.88 73 GLU A C 1
ATOM 570 O O . GLU A 1 73 ? 11.652 -16.789 24.585 1.00 53.88 73 GLU A O 1
ATOM 575 N N . LYS A 1 74 ? 13.328 -15.483 23.868 1.00 60.38 74 LYS A N 1
ATOM 576 C CA . LYS A 1 74 ? 12.584 -14.217 24.016 1.00 60.38 74 LYS A CA 1
ATOM 577 C C . LYS A 1 74 ? 11.280 -14.170 23.211 1.00 60.38 74 LYS A C 1
ATOM 579 O O . LYS A 1 74 ? 10.296 -13.583 23.664 1.00 60.38 74 LYS A O 1
ATOM 584 N N . ILE A 1 75 ? 11.235 -14.782 22.025 1.00 60.50 75 ILE A N 1
ATOM 585 C CA . ILE A 1 75 ? 10.000 -14.887 21.228 1.00 60.50 75 ILE A CA 1
ATOM 586 C C . ILE A 1 75 ? 9.022 -15.875 21.882 1.00 60.50 75 ILE A C 1
ATOM 588 O O . ILE A 1 75 ? 7.826 -15.590 21.958 1.00 60.50 75 ILE A O 1
ATOM 592 N N . GLY A 1 76 ? 9.514 -17.009 22.386 1.00 61.47 76 GLY A N 1
ATOM 593 C CA . GLY A 1 76 ? 8.717 -17.985 23.132 1.00 61.47 76 GLY A CA 1
ATOM 594 C C . GLY A 1 76 ? 8.127 -17.400 24.417 1.00 61.47 76 GLY A C 1
ATOM 595 O O . GLY A 1 76 ? 6.930 -17.536 24.670 1.00 61.47 76 GLY A O 1
ATOM 596 N N . GLU A 1 77 ? 8.933 -16.676 25.188 1.00 69.38 77 GLU A N 1
ATOM 597 C CA . GLU A 1 77 ? 8.518 -15.953 26.392 1.00 69.38 77 GLU A CA 1
ATOM 598 C C . GLU A 1 77 ? 7.504 -14.854 26.077 1.00 69.38 77 GLU A C 1
ATOM 600 O O . GLU A 1 77 ? 6.521 -14.694 26.798 1.00 69.38 77 GLU A O 1
ATOM 605 N N . SER A 1 78 ? 7.684 -14.119 24.976 1.00 67.25 78 SER A N 1
ATOM 606 C CA . SER A 1 78 ? 6.703 -13.127 24.530 1.00 67.25 78 SER A CA 1
ATOM 607 C C . SER A 1 78 ? 5.346 -13.768 24.230 1.00 67.25 78 SER A C 1
ATOM 609 O O . SER A 1 78 ? 4.324 -13.282 24.712 1.00 67.25 78 SER A O 1
ATOM 611 N N . LYS A 1 79 ? 5.325 -14.903 23.518 1.00 75.75 79 LYS A N 1
ATOM 612 C CA . 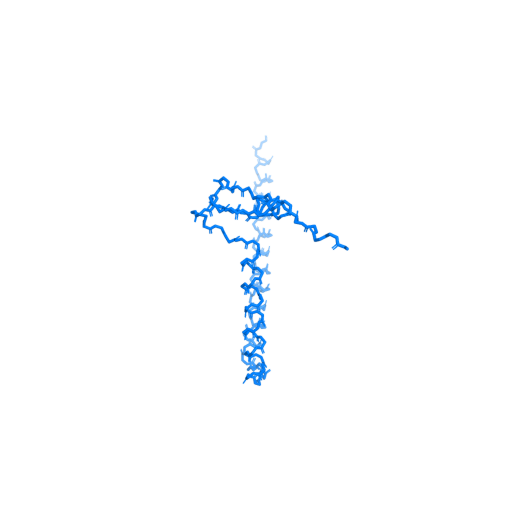LYS A 1 79 ? 4.087 -15.648 23.233 1.00 75.75 79 LYS A CA 1
ATOM 613 C C . LYS A 1 79 ? 3.409 -16.155 24.506 1.00 75.75 79 LYS A C 1
ATOM 615 O O . LYS A 1 79 ? 2.191 -16.063 24.618 1.00 75.75 79 LYS A O 1
ATOM 620 N N . ARG A 1 80 ? 4.184 -16.650 25.479 1.00 76.38 80 ARG A N 1
ATOM 621 C CA . ARG A 1 80 ? 3.652 -17.068 26.787 1.00 76.38 80 ARG A CA 1
ATOM 622 C C . ARG A 1 80 ? 3.042 -15.891 27.549 1.00 76.38 80 ARG A C 1
ATOM 624 O O . ARG A 1 80 ? 1.945 -16.033 28.070 1.00 76.38 80 ARG A O 1
ATOM 631 N N . ARG A 1 81 ? 3.701 -14.727 27.558 1.00 79.56 81 ARG A N 1
ATOM 632 C CA . ARG A 1 81 ? 3.177 -13.513 28.209 1.00 79.56 81 ARG A CA 1
ATOM 633 C C . ARG A 1 81 ? 1.871 -13.027 27.584 1.00 79.56 81 ARG A C 1
ATOM 635 O O . ARG A 1 81 ? 0.961 -12.691 28.329 1.00 79.56 81 ARG A O 1
ATOM 642 N N . HIS A 1 82 ? 1.763 -13.041 26.255 1.00 76.75 82 HIS A N 1
ATOM 643 C CA . HIS A 1 82 ? 0.512 -12.686 25.573 1.00 76.75 82 HIS A CA 1
ATOM 644 C C . HIS A 1 82 ? -0.604 -13.664 25.935 1.00 76.75 82 HIS A C 1
ATOM 646 O O . HIS A 1 82 ? -1.663 -13.236 26.365 1.00 76.75 82 HIS A O 1
ATOM 652 N N . LYS A 1 83 ? -0.331 -14.974 25.891 1.00 89.50 83 LYS A N 1
ATOM 653 C CA . LYS A 1 83 ? -1.329 -15.989 26.246 1.00 89.50 83 LYS A CA 1
ATOM 654 C C . LYS A 1 83 ? -1.861 -15.824 27.678 1.00 89.50 83 LYS A C 1
ATOM 656 O O . LYS A 1 83 ? -3.065 -15.899 27.884 1.00 89.50 83 LYS A O 1
ATOM 661 N N . ILE A 1 84 ? -0.976 -15.565 28.644 1.00 90.62 84 ILE A N 1
ATOM 662 C CA . ILE A 1 84 ? -1.360 -15.327 30.046 1.00 90.62 84 ILE A CA 1
ATOM 663 C C . ILE A 1 84 ? -2.173 -14.030 30.178 1.00 90.62 84 ILE A C 1
ATOM 665 O O . ILE A 1 84 ? -3.169 -14.003 30.896 1.00 90.62 84 ILE A O 1
ATOM 669 N N . ALA A 1 85 ? -1.775 -12.961 29.482 1.00 87.38 85 ALA A N 1
ATOM 670 C CA . ALA A 1 85 ? -2.519 -11.704 29.485 1.00 87.38 85 ALA A CA 1
ATOM 671 C C . ALA A 1 85 ? -3.930 -11.881 28.895 1.00 87.38 85 ALA A C 1
ATOM 673 O O . ALA A 1 85 ? -4.899 -11.426 29.496 1.00 87.38 85 ALA A O 1
ATOM 674 N N . ASP A 1 86 ? -4.056 -12.606 27.783 1.00 91.69 86 ASP A N 1
ATOM 675 C CA . ASP A 1 86 ? -5.337 -12.887 27.126 1.00 91.69 86 ASP A CA 1
ATOM 676 C C . ASP A 1 86 ? -6.252 -13.777 27.988 1.00 91.69 86 ASP A C 1
ATOM 678 O O . ASP A 1 86 ? -7.475 -13.656 27.950 1.00 91.69 86 ASP A O 1
ATOM 682 N N . GLU A 1 87 ? -5.685 -14.707 28.760 1.00 93.12 87 GLU A N 1
ATOM 683 C CA . GLU A 1 87 ? -6.424 -15.508 29.745 1.00 93.12 87 GLU A CA 1
ATOM 684 C C . GLU A 1 87 ? -6.942 -14.641 30.899 1.00 93.12 87 GLU A C 1
ATOM 686 O O . GLU A 1 87 ? -8.131 -14.691 31.206 1.00 93.12 87 GLU A O 1
ATOM 691 N N . TYR A 1 88 ? -6.095 -13.780 31.465 1.00 92.69 88 TYR A N 1
ATOM 692 C CA . TYR A 1 88 ? -6.484 -12.881 32.553 1.00 92.69 88 TYR A CA 1
ATOM 693 C C . TYR A 1 88 ? -7.566 -11.877 32.136 1.00 92.69 88 TYR A C 1
ATOM 695 O O . TYR A 1 88 ? -8.515 -11.637 32.882 1.00 92.69 88 TYR A O 1
ATOM 703 N N . VAL A 1 89 ? -7.447 -11.294 30.939 1.00 90.38 89 VAL A N 1
ATOM 704 C CA . VAL A 1 89 ? -8.450 -10.353 30.418 1.00 90.38 89 VAL A CA 1
ATOM 705 C C . VAL A 1 89 ? -9.804 -11.043 30.268 1.00 90.38 89 VAL A C 1
ATOM 707 O O . VAL A 1 89 ? -10.805 -10.509 30.736 1.00 90.38 89 VAL A O 1
ATOM 710 N N . ARG A 1 90 ? -9.836 -12.262 29.714 1.00 92.69 90 ARG A N 1
ATOM 711 C CA . ARG A 1 90 ? -11.083 -13.029 29.572 1.00 92.69 90 ARG A CA 1
ATOM 712 C C . ARG A 1 90 ? -11.744 -13.334 30.912 1.00 92.69 90 ARG A C 1
ATOM 714 O O . ARG A 1 90 ? -12.948 -13.145 31.038 1.00 92.69 90 ARG A O 1
ATOM 721 N N . GLU A 1 91 ? -10.967 -13.743 31.912 1.00 94.31 91 GLU A N 1
ATOM 722 C CA . GLU A 1 91 ? -11.492 -14.003 33.258 1.00 94.31 91 GLU A CA 1
ATOM 723 C C . GLU A 1 91 ? -12.109 -12.735 33.873 1.00 94.31 91 GLU A C 1
ATOM 725 O O . GLU A 1 91 ? -13.191 -12.770 34.462 1.00 94.31 91 GLU A O 1
ATOM 730 N N . LYS A 1 92 ? -11.456 -11.577 33.709 1.00 91.56 92 LYS A N 1
ATOM 731 C CA . LYS A 1 92 ? -11.993 -10.300 34.198 1.00 91.56 92 LYS A CA 1
ATOM 732 C C . LYS A 1 92 ? -13.248 -9.868 33.456 1.00 91.56 92 LYS A C 1
ATOM 734 O O . LYS A 1 92 ? -14.174 -9.392 34.111 1.00 91.56 92 LYS A O 1
ATOM 739 N N . ASP A 1 93 ? -13.297 -10.066 32.145 1.00 91.31 93 ASP A N 1
ATOM 740 C CA . ASP A 1 93 ? -14.478 -9.764 31.340 1.00 91.31 93 ASP A CA 1
ATOM 741 C C . ASP A 1 93 ? -15.668 -10.649 31.727 1.00 91.31 93 ASP A C 1
ATOM 743 O O . ASP A 1 93 ? -16.790 -10.155 31.804 1.00 91.31 93 ASP A O 1
ATOM 747 N N . GLU A 1 94 ? -15.450 -11.931 32.031 1.00 93.69 94 GLU A N 1
ATOM 748 C CA . GLU A 1 94 ? -16.503 -12.826 32.528 1.00 93.69 94 GLU A CA 1
ATOM 749 C C . GLU A 1 94 ? -17.044 -12.377 33.889 1.00 93.69 94 GLU A C 1
ATOM 751 O O . GLU A 1 94 ? -18.259 -12.279 34.064 1.00 93.69 94 GLU A O 1
ATOM 756 N N . ILE A 1 95 ? -16.166 -12.014 34.829 1.00 92.00 95 ILE A N 1
ATOM 757 C CA . ILE A 1 95 ? -16.587 -11.471 36.131 1.00 92.00 95 ILE A CA 1
ATOM 758 C C . ILE A 1 95 ? -17.366 -10.164 35.946 1.00 92.00 95 ILE A C 1
ATOM 760 O O . ILE A 1 95 ? -18.357 -9.923 36.639 1.00 92.00 95 ILE A O 1
ATOM 764 N N . LEU A 1 96 ? -16.922 -9.301 35.030 1.00 89.38 96 LEU A N 1
ATOM 765 C CA . LEU A 1 96 ? -17.602 -8.043 34.748 1.00 89.38 96 LEU A CA 1
ATOM 766 C C . LEU A 1 96 ? -18.994 -8.299 34.161 1.00 89.38 96 LEU A C 1
ATOM 768 O O . LEU A 1 96 ? -19.956 -7.699 34.628 1.00 89.38 96 LEU A O 1
ATOM 772 N N . LYS A 1 97 ? -19.117 -9.223 33.201 1.00 89.50 97 LYS A N 1
ATOM 773 C CA . LYS A 1 97 ? -20.404 -9.619 32.614 1.00 89.50 97 LYS A CA 1
ATOM 774 C C . LYS A 1 97 ? -21.369 -10.143 33.666 1.00 89.50 97 LYS A C 1
ATOM 776 O O . LYS A 1 97 ? -22.466 -9.614 33.764 1.00 89.50 97 LYS A O 1
ATOM 781 N N . GLN A 1 98 ? -20.931 -11.064 34.523 1.00 89.25 98 GLN A N 1
ATOM 782 C CA . GLN A 1 98 ? -21.767 -11.587 35.608 1.00 89.25 98 GLN A CA 1
ATOM 783 C C . GLN A 1 98 ? -22.233 -10.483 36.564 1.00 89.25 98 GLN A C 1
ATOM 785 O O . GLN A 1 98 ? -23.372 -10.484 37.018 1.00 89.25 98 GLN A O 1
ATOM 790 N N . ARG A 1 99 ? -21.374 -9.504 36.874 1.00 88.69 99 ARG A N 1
ATOM 791 C CA . ARG A 1 99 ? -21.770 -8.351 37.700 1.00 88.69 99 ARG A CA 1
ATOM 792 C C . ARG A 1 99 ? -22.792 -7.459 37.004 1.00 88.69 99 ARG A C 1
ATOM 794 O O . ARG A 1 99 ? -23.688 -6.964 37.676 1.00 88.69 99 ARG A O 1
ATOM 801 N N . MET A 1 100 ? -22.648 -7.248 35.699 1.00 83.25 100 MET A N 1
ATOM 802 C CA . MET A 1 100 ? -23.594 -6.460 34.909 1.00 83.25 100 MET A CA 1
ATOM 803 C C . MET A 1 100 ? -24.941 -7.172 34.768 1.00 83.25 100 MET A C 1
ATOM 805 O O . MET A 1 100 ? -25.970 -6.523 34.903 1.00 83.25 100 MET A O 1
ATOM 809 N N . GLU A 1 101 ? -24.938 -8.489 34.559 1.00 86.31 101 GLU A N 1
ATOM 810 C CA . GLU A 1 101 ? -26.141 -9.331 34.513 1.00 86.31 101 GLU A CA 1
ATOM 811 C C . GLU A 1 101 ? -26.859 -9.324 35.867 1.00 86.31 101 GLU A C 1
ATOM 813 O O . GLU A 1 101 ? -28.019 -8.941 35.938 1.00 86.31 101 GLU A O 1
ATOM 818 N N . ASN A 1 102 ? -26.141 -9.578 36.966 1.00 83.50 102 ASN A N 1
ATOM 819 C CA . ASN A 1 102 ? -26.714 -9.499 38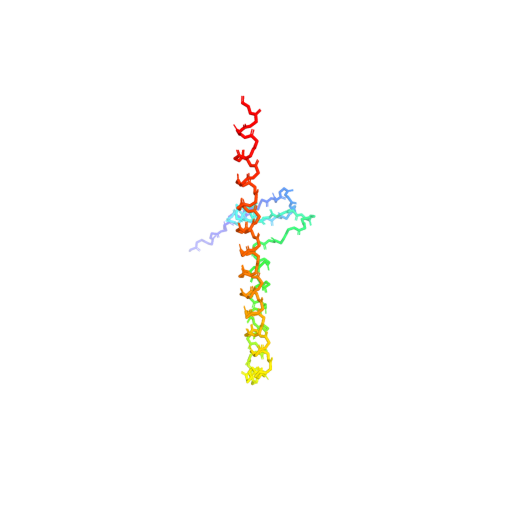.314 1.00 83.50 102 ASN A CA 1
ATOM 820 C C . ASN A 1 102 ? -27.256 -8.096 38.648 1.00 83.50 102 ASN A C 1
ATOM 822 O O . ASN A 1 102 ? -28.248 -7.965 39.362 1.00 83.50 102 ASN A O 1
ATOM 826 N N . ALA A 1 103 ? -26.601 -7.032 38.168 1.00 79.81 103 ALA A N 1
ATOM 827 C CA . ALA A 1 103 ? -27.074 -5.661 38.351 1.00 79.81 103 ALA A CA 1
ATOM 828 C C . ALA A 1 103 ? -28.323 -5.357 37.508 1.00 79.81 103 ALA A C 1
ATOM 830 O O . ALA A 1 103 ? -29.211 -4.648 37.978 1.00 79.81 103 ALA A O 1
ATOM 831 N N . ALA A 1 104 ? -28.405 -5.895 36.289 1.00 78.12 104 ALA A N 1
ATOM 832 C CA . ALA A 1 104 ? -29.583 -5.787 35.437 1.00 78.12 104 ALA A CA 1
ATOM 833 C C . ALA A 1 104 ? -30.779 -6.543 36.037 1.00 78.12 104 ALA A C 1
ATOM 835 O O . ALA A 1 104 ? -31.873 -5.989 36.100 1.00 78.12 104 ALA A O 1
ATOM 836 N N . ASP A 1 105 ? -30.554 -7.747 36.566 1.00 77.12 105 ASP A N 1
ATOM 837 C CA . ASP A 1 105 ? -31.583 -8.546 37.239 1.00 77.12 105 ASP A CA 1
ATOM 838 C C . ASP A 1 105 ? -32.099 -7.856 38.514 1.00 77.12 105 ASP A C 1
ATOM 840 O O . ASP A 1 105 ? -33.297 -7.856 38.791 1.00 77.12 105 ASP A O 1
ATOM 844 N N . LEU A 1 106 ? -31.213 -7.202 39.277 1.00 71.81 106 LEU A N 1
ATOM 845 C CA . LEU A 1 106 ? -31.592 -6.395 40.444 1.00 71.81 106 LEU A CA 1
ATOM 846 C C . LEU A 1 106 ? -32.435 -5.167 40.077 1.00 71.81 106 LEU A C 1
ATOM 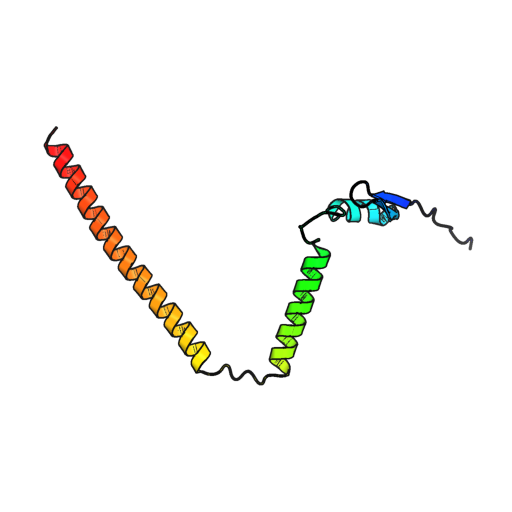848 O O . LEU A 1 106 ? -33.347 -4.817 40.823 1.00 71.81 106 LEU A O 1
ATOM 852 N N . LEU A 1 107 ? -32.137 -4.512 38.953 1.00 74.94 107 LEU A N 1
ATOM 853 C CA . LEU A 1 107 ? -32.934 -3.388 38.456 1.00 74.94 107 LEU A CA 1
ATOM 854 C C . LEU A 1 107 ? -34.314 -3.847 37.969 1.00 74.94 107 LEU A C 1
ATOM 856 O O . LEU A 1 107 ? -35.300 -3.180 38.258 1.00 74.94 107 LEU A O 1
ATOM 860 N N . ALA A 1 108 ? -34.396 -5.007 37.316 1.00 69.75 108 ALA A N 1
ATOM 861 C CA . ALA A 1 108 ? -35.656 -5.583 36.847 1.00 69.75 108 ALA A CA 1
ATOM 862 C C . ALA A 1 108 ? -36.602 -6.028 37.982 1.00 69.75 108 ALA A C 1
ATOM 864 O O . ALA A 1 108 ? -37.800 -6.152 37.759 1.00 69.75 108 ALA A O 1
ATOM 865 N N . LEU A 1 109 ? -36.089 -6.272 39.194 1.00 67.50 109 LEU A N 1
ATOM 866 C CA . LEU A 1 109 ? -36.897 -6.602 40.380 1.00 67.50 109 LEU A CA 1
ATOM 867 C C . LEU A 1 109 ? -37.425 -5.366 41.133 1.00 67.50 109 LEU A C 1
ATOM 869 O O . LEU A 1 109 ? -38.195 -5.519 42.083 1.00 67.50 109 LEU A O 1
ATOM 873 N N . LEU A 1 110 ? -36.973 -4.165 40.762 1.00 67.19 110 LEU A N 1
ATOM 874 C CA . LEU A 1 110 ? -37.390 -2.889 41.357 1.00 67.19 110 LEU A CA 1
ATOM 875 C C . LEU A 1 110 ? -38.451 -2.147 40.518 1.00 67.19 110 LEU A C 1
ATOM 877 O O . LEU A 1 110 ? -38.930 -1.103 40.968 1.00 67.19 110 LEU A O 1
ATOM 881 N N . GLU A 1 111 ? -38.814 -2.679 39.347 1.00 52.97 111 GLU A N 1
ATOM 882 C CA . GLU A 1 111 ? -39.940 -2.247 38.495 1.00 52.97 111 GLU A CA 1
ATOM 883 C C . GLU A 1 111 ? -41.186 -3.118 38.726 1.00 52.97 111 GLU A C 1
ATOM 885 O O . GLU A 1 111 ? -42.303 -2.548 38.706 1.00 52.97 111 GLU A O 1
#

pLDDT: mean 73.99, std 15.04, range [37.22, 94.31]

Foldseek 3Di:
DDPPPDPQDWDQAPQARDTDGPVCNVVCNVQDPHPPDPDDTPVRVVVVVVVVVVVVVVCVVVDPPPPPVVVVVVVVVVVVVVVVVVVVVVVVVVVVVVVVVVVVVVVVVVD

Sequence (111 aa):
MSHATSDLEFFMCDMCRVYVHRDIYCNHRRECKGLDSKELKKGEVNALSEAIGKTCRATHLNGATAVPLQRVEKIGESKRRHKIADEYVREKDEILKQRMENAADLLALLE

Organism: Bodo saltans (NCBI:txid75058)

Secondary structure (DSSP, 8-state):
---------EEE-TTT--EEEHHHHHHHHHH---TT--SPPHHHHHHHHHHHHHHHHHHHHHS-----HHHHHHHHHHHHHHHHHHHHHHHHHHHHHHHHHHHHHHHHT--